Protein AF-X1JRA8-F1 (afdb_monomer_lite)

pLDDT: mean 85.73, std 13.39, range [45.03, 97.19]

Radius of gyration: 12.59 Å; chains: 1; bounding box: 29×23×30 Å

Foldseek 3Di:
DQPDDPCPFLQVVLQVLLCVVQVPDDDDDDDDDDPDGPDPDDCPRLVNSLVNNVVCCVVVVSPDDPVRSVVSSD

InterPro domains:
  IPR006162 Phosphopantetheine attachment site [PS00012] (41-56)
  IPR006204 GHMP kinase N-terminal domain [PF00288] (10-74)
  IPR014721 Small ribosomal subunit protein uS5 domain 2-type fold, subgroup [G3DSA:3.30.230.10] (2-74)
  IPR020568 Ribosomal protein uS5 domain 2-type superfamily [SSF54211] (5-73)

Sequence (74 aa):
EPDWIPEKSLVSKAASLLQQTTGFSKGATIEVSKRIPLVSGLGGDSSDAAATLRGLNKLWGLGLSQGELLELAA

Structure (mmCIF, N/CA/C/O backbone):
data_AF-X1JRA8-F1
#
_entry.id   AF-X1JRA8-F1
#
loop_
_atom_site.group_PDB
_atom_site.id
_atom_site.type_symbol
_atom_site.label_atom_id
_atom_site.label_alt_id
_atom_site.label_comp_id
_atom_site.label_asym_id
_atom_site.label_entity_id
_atom_site.label_seq_id
_atom_site.pdbx_PDB_ins_code
_atom_site.Cartn_x
_atom_site.Cartn_y
_atom_site.Cartn_z
_atom_site.occupancy
_atom_site.B_iso_or_equiv
_atom_site.auth_seq_id
_atom_site.auth_comp_id
_atom_site.auth_asym_id
_atom_site.auth_atom_id
_atom_site.pdbx_PDB_model_num
ATOM 1 N N . GLU A 1 1 ? 17.276 -3.447 -18.939 1.00 45.03 1 GLU A N 1
ATOM 2 C CA . GLU A 1 1 ? 16.414 -4.238 -18.030 1.00 45.03 1 GLU A CA 1
ATOM 3 C C . GLU A 1 1 ? 15.499 -3.257 -17.308 1.00 45.03 1 GLU A C 1
ATOM 5 O O . GLU A 1 1 ? 15.898 -2.098 -17.233 1.00 45.03 1 GLU A O 1
ATOM 10 N N . PRO A 1 2 ? 14.275 -3.589 -16.861 1.00 56.72 2 PRO A N 1
ATOM 11 C CA . PRO A 1 2 ? 13.544 -2.613 -16.074 1.00 56.72 2 PRO A CA 1
ATOM 12 C C . PRO A 1 2 ? 14.230 -2.535 -14.707 1.00 56.72 2 PRO A C 1
ATOM 14 O O . PRO A 1 2 ? 14.204 -3.496 -13.948 1.00 56.72 2 PRO A O 1
ATOM 17 N N . ASP A 1 3 ? 14.823 -1.388 -14.380 1.00 71.69 3 ASP A N 1
ATOM 18 C CA . ASP A 1 3 ? 15.459 -1.104 -13.081 1.00 71.69 3 ASP A CA 1
ATOM 19 C C . ASP A 1 3 ? 14.456 -1.083 -11.897 1.00 71.69 3 ASP A C 1
ATOM 21 O O . ASP A 1 3 ? 14.774 -0.640 -10.793 1.00 71.69 3 ASP A O 1
ATOM 25 N N . TRP A 1 4 ? 13.215 -1.539 -12.114 1.00 76.62 4 TRP A N 1
ATOM 26 C CA . TRP A 1 4 ? 12.147 -1.582 -11.122 1.00 76.62 4 TRP A CA 1
ATOM 27 C C . TRP A 1 4 ? 11.976 -2.988 -10.557 1.00 76.62 4 TRP A C 1
ATOM 29 O O . TRP A 1 4 ? 11.639 -3.922 -11.283 1.00 76.62 4 TRP A O 1
ATOM 39 N N . ILE A 1 5 ? 12.143 -3.117 -9.243 1.00 85.19 5 ILE A N 1
ATOM 40 C CA . ILE A 1 5 ? 11.935 -4.369 -8.513 1.00 85.19 5 ILE A CA 1
ATOM 41 C C . ILE A 1 5 ? 10.719 -4.170 -7.597 1.00 85.19 5 ILE A C 1
ATOM 43 O O . ILE A 1 5 ? 10.818 -3.362 -6.663 1.00 85.19 5 ILE A O 1
ATOM 47 N N . PRO A 1 6 ? 9.589 -4.869 -7.829 1.00 84.06 6 PRO A N 1
ATOM 48 C CA . PRO A 1 6 ? 8.359 -4.689 -7.058 1.00 84.06 6 PRO A CA 1
ATOM 49 C C . PRO A 1 6 ? 8.586 -4.762 -5.547 1.00 84.06 6 PRO A C 1
ATOM 51 O O . PRO A 1 6 ? 8.125 -3.894 -4.810 1.00 84.06 6 PRO A O 1
ATOM 54 N N . GLU A 1 7 ? 9.365 -5.731 -5.071 1.00 86.12 7 GLU A N 1
ATOM 55 C CA . GLU A 1 7 ? 9.626 -5.983 -3.648 1.00 86.12 7 GLU A CA 1
ATOM 56 C C . GLU A 1 7 ? 10.421 -4.854 -2.978 1.00 86.12 7 GLU A C 1
ATOM 58 O O . GLU A 1 7 ? 10.382 -4.693 -1.760 1.00 86.12 7 GLU A O 1
ATOM 63 N N . LYS A 1 8 ? 11.143 -4.051 -3.768 1.00 85.75 8 LYS A N 1
ATOM 64 C CA . LYS A 1 8 ? 11.926 -2.903 -3.289 1.00 85.75 8 LYS A CA 1
ATOM 65 C C . LYS A 1 8 ? 11.222 -1.561 -3.515 1.00 85.75 8 LYS A C 1
ATOM 67 O O . LYS A 1 8 ? 11.715 -0.545 -3.022 1.00 85.75 8 LYS A O 1
ATOM 72 N N . SER A 1 9 ? 10.094 -1.557 -4.228 1.00 88.56 9 SER A N 1
ATOM 73 C CA . SER A 1 9 ? 9.330 -0.351 -4.562 1.00 88.56 9 SER A CA 1
ATOM 74 C C . SER A 1 9 ? 8.640 0.273 -3.345 1.00 88.56 9 SER A C 1
ATOM 76 O O . SER A 1 9 ? 8.316 -0.404 -2.362 1.00 88.56 9 SER A O 1
ATOM 78 N N . LEU A 1 10 ? 8.360 1.575 -3.424 1.00 90.56 10 LEU A N 1
ATOM 79 C CA . LEU A 1 10 ? 7.532 2.274 -2.442 1.00 90.56 10 LEU A CA 1
ATOM 80 C C . LEU A 1 10 ? 6.093 1.740 -2.411 1.00 90.56 10 LEU A C 1
ATOM 82 O O . LEU A 1 10 ? 5.462 1.791 -1.362 1.00 90.56 10 LEU A O 1
ATOM 86 N N . VAL A 1 11 ? 5.595 1.156 -3.506 1.00 92.31 11 VAL A N 1
ATOM 87 C CA . VAL A 1 11 ? 4.281 0.492 -3.564 1.00 92.31 11 VAL A CA 1
ATOM 88 C C . VAL A 1 11 ? 4.199 -0.663 -2.562 1.00 92.31 11 VAL A C 1
ATOM 90 O O . VAL A 1 11 ? 3.296 -0.692 -1.725 1.00 92.31 11 VAL A O 1
ATOM 93 N N . SER A 1 12 ? 5.168 -1.583 -2.592 1.00 92.00 12 SER A N 1
ATOM 94 C CA . SER A 1 12 ? 5.199 -2.731 -1.672 1.00 92.00 12 SER A CA 1
ATOM 95 C C . SER A 1 12 ? 5.387 -2.301 -0.218 1.00 92.00 12 SER A C 1
ATOM 97 O O . SER A 1 12 ? 4.764 -2.868 0.685 1.00 92.00 12 SER A O 1
ATOM 99 N N . LYS A 1 13 ? 6.200 -1.264 0.018 1.00 92.38 13 LYS A N 1
ATOM 100 C CA . LYS A 1 13 ? 6.381 -0.681 1.355 1.00 92.38 13 LYS A CA 1
ATOM 101 C C . LYS A 1 13 ? 5.090 -0.051 1.871 1.00 92.38 13 LYS A C 1
ATOM 103 O O . LYS A 1 13 ? 4.699 -0.340 2.995 1.00 92.38 13 LYS A O 1
ATOM 108 N N . ALA A 1 14 ? 4.401 0.731 1.044 1.00 94.25 14 ALA A N 1
ATOM 109 C CA . ALA A 1 14 ? 3.137 1.370 1.391 1.00 94.25 14 ALA A CA 1
ATOM 110 C C . ALA A 1 14 ? 2.038 0.348 1.715 1.00 94.25 14 ALA A C 1
ATOM 112 O O . ALA A 1 14 ? 1.355 0.476 2.729 1.00 94.25 14 ALA A O 1
ATOM 113 N N . ALA A 1 15 ? 1.901 -0.700 0.896 1.00 94.38 15 ALA A N 1
ATOM 114 C CA . ALA A 1 15 ? 0.952 -1.781 1.155 1.00 94.38 15 ALA A CA 1
ATOM 115 C C . ALA A 1 15 ? 1.253 -2.504 2.479 1.00 94.38 15 ALA A C 1
ATOM 117 O O . ALA A 1 15 ? 0.343 -2.733 3.276 1.00 94.38 15 ALA A O 1
ATOM 118 N N . SER A 1 16 ? 2.529 -2.812 2.735 1.00 93.31 16 SER A N 1
ATOM 119 C CA . SER A 1 16 ? 2.959 -3.481 3.969 1.00 93.31 16 SER A CA 1
ATOM 120 C C . SER A 1 16 ? 2.741 -2.607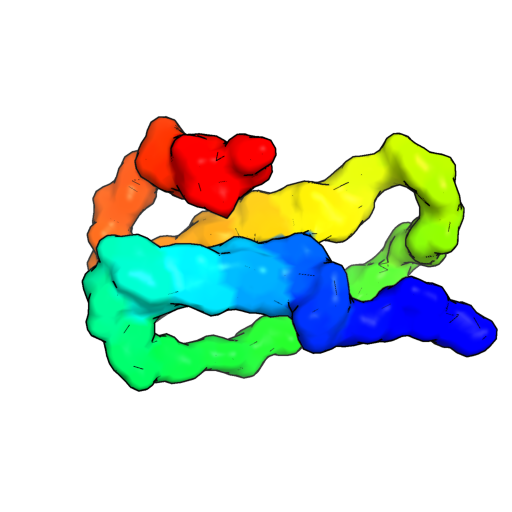 5.202 1.00 93.31 16 SER A C 1
ATOM 122 O O . SER A 1 16 ? 2.254 -3.092 6.219 1.00 93.31 16 SER A O 1
ATOM 124 N N . LEU A 1 17 ? 3.066 -1.316 5.109 1.00 94.44 17 LEU A N 1
ATOM 125 C CA . LEU A 1 17 ? 2.874 -0.360 6.193 1.00 94.44 17 LEU A CA 1
ATOM 126 C C . LEU A 1 17 ? 1.390 -0.219 6.532 1.00 94.44 17 LEU A C 1
ATOM 128 O O . LEU A 1 17 ? 1.014 -0.370 7.688 1.00 94.44 17 LEU A O 1
ATOM 132 N N . LEU A 1 18 ? 0.531 -0.027 5.527 1.00 95.50 18 LEU A N 1
ATOM 133 C CA . LEU A 1 18 ? -0.911 0.070 5.740 1.00 95.50 18 LEU A CA 1
ATOM 134 C C . LEU A 1 18 ? -1.471 -1.192 6.406 1.00 95.50 18 LEU A C 1
ATOM 136 O O . LEU A 1 18 ? -2.307 -1.102 7.308 1.00 95.50 18 LEU A O 1
ATOM 140 N N . GLN A 1 19 ? -0.995 -2.366 5.987 1.00 94.94 19 GLN A N 1
ATOM 141 C CA . GLN A 1 19 ? -1.377 -3.639 6.585 1.00 94.94 19 GLN A CA 1
ATOM 142 C C . GLN A 1 19 ? -0.984 -3.710 8.068 1.00 94.94 19 GLN A C 1
ATOM 144 O O . GLN A 1 19 ? -1.812 -4.055 8.909 1.00 94.94 19 GLN A O 1
ATOM 149 N N . GLN A 1 20 ? 0.256 -3.338 8.392 1.00 94.12 20 GLN A N 1
ATOM 150 C CA . GLN A 1 20 ? 0.774 -3.333 9.762 1.00 94.12 20 GLN A CA 1
ATOM 151 C C . GLN A 1 20 ? 0.041 -2.323 10.651 1.00 94.12 20 GLN A C 1
ATOM 153 O O . GLN A 1 20 ? -0.338 -2.663 11.768 1.00 94.12 20 GLN A O 1
ATOM 158 N N . THR A 1 21 ? -0.213 -1.111 10.151 1.00 94.19 21 THR A N 1
ATOM 159 C CA . THR A 1 21 ? -0.892 -0.047 10.902 1.00 94.19 21 THR A CA 1
ATOM 160 C C . THR A 1 21 ? -2.348 -0.387 11.200 1.00 94.19 21 THR A C 1
ATOM 162 O O . THR A 1 21 ? -2.845 -0.077 12.279 1.00 94.19 21 THR A O 1
ATOM 165 N N . THR A 1 22 ? -3.049 -1.020 10.258 1.00 94.75 22 THR A N 1
ATOM 166 C CA . THR A 1 22 ? -4.487 -1.311 10.402 1.00 94.75 22 THR A CA 1
ATOM 167 C C . THR A 1 22 ? -4.781 -2.702 10.957 1.00 94.75 22 THR A C 1
ATOM 169 O O . THR A 1 22 ? -5.926 -2.995 11.298 1.00 94.75 22 THR A O 1
ATOM 172 N N . GLY A 1 23 ? -3.775 -3.580 11.036 1.00 94.25 23 GLY A N 1
ATOM 173 C CA . GLY A 1 23 ? -3.951 -4.983 11.418 1.00 94.25 23 GLY A CA 1
ATOM 174 C C . GLY A 1 23 ? -4.749 -5.802 10.397 1.00 94.25 23 GLY A C 1
ATOM 175 O O . GLY A 1 23 ? -5.232 -6.891 10.718 1.00 94.25 23 GLY A O 1
ATOM 176 N N . PHE A 1 24 ? -4.928 -5.294 9.173 1.00 93.81 24 PHE A N 1
ATOM 177 C CA . PHE A 1 24 ? -5.723 -5.966 8.152 1.00 93.81 24 PHE A CA 1
ATOM 178 C C . PHE A 1 24 ? -5.024 -7.247 7.679 1.00 93.81 24 PHE A C 1
ATOM 180 O O . PHE A 1 24 ? -3.892 -7.225 7.218 1.00 93.81 24 PHE A O 1
ATOM 187 N N . SER A 1 25 ? -5.687 -8.395 7.779 1.00 87.31 25 SER A N 1
ATOM 188 C CA . SER A 1 25 ? -5.025 -9.696 7.599 1.00 87.31 25 SER A CA 1
ATOM 189 C C . SER A 1 25 ? -5.071 -10.255 6.175 1.00 87.31 25 SER A C 1
ATOM 191 O O . SER A 1 25 ? -4.430 -11.267 5.893 1.00 87.31 25 SER A O 1
ATOM 193 N N . LYS A 1 26 ? -5.822 -9.629 5.260 1.00 87.56 26 LYS A N 1
ATOM 194 C CA . LYS A 1 26 ? -5.900 -10.077 3.860 1.00 87.56 26 LYS A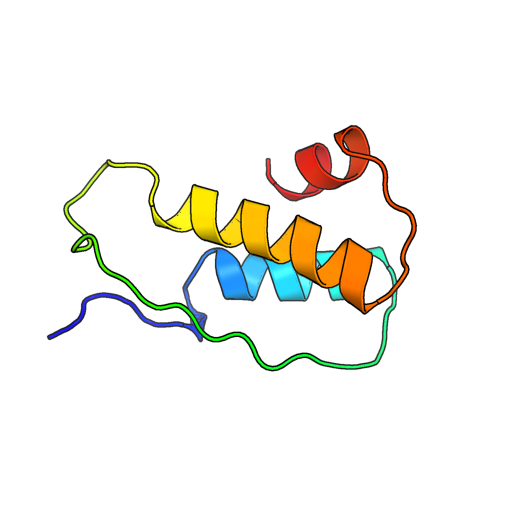 CA 1
ATOM 195 C C . LYS A 1 26 ? -4.882 -9.339 2.9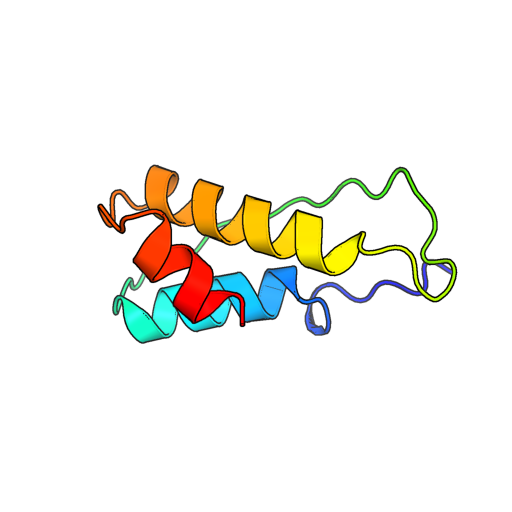93 1.00 87.56 26 LYS A C 1
ATOM 197 O O . LYS A 1 26 ? -4.450 -8.237 3.319 1.00 87.56 26 LYS A O 1
ATOM 202 N N . GLY A 1 27 ? -4.512 -9.966 1.880 1.00 89.19 27 GLY A N 1
ATOM 203 C CA . GLY A 1 27 ? -3.650 -9.370 0.862 1.00 89.19 27 GLY A CA 1
ATOM 204 C C . GLY A 1 27 ? -4.430 -8.696 -0.267 1.00 89.19 27 GLY A C 1
ATOM 205 O O . GLY A 1 27 ? -5.662 -8.714 -0.309 1.00 89.19 27 GLY A O 1
ATOM 206 N N . ALA A 1 28 ? -3.684 -8.137 -1.215 1.00 92.12 28 ALA A N 1
ATOM 207 C CA . ALA A 1 28 ? -4.185 -7.651 -2.493 1.00 92.12 28 ALA A CA 1
ATOM 208 C C . ALA A 1 28 ? -3.153 -7.944 -3.589 1.00 92.12 28 ALA A C 1
ATOM 210 O O . ALA A 1 28 ? -1.951 -7.950 -3.325 1.00 92.12 28 ALA A O 1
ATOM 211 N N . THR A 1 29 ? -3.617 -8.158 -4.817 1.00 93.31 29 THR A N 1
ATOM 212 C CA . THR A 1 29 ? -2.747 -8.169 -5.997 1.00 93.31 29 THR A CA 1
ATOM 213 C C . THR A 1 29 ? -2.635 -6.745 -6.518 1.00 93.31 29 THR A C 1
ATOM 215 O O . THR A 1 29 ? -3.654 -6.106 -6.781 1.00 93.31 29 THR A O 1
ATOM 218 N N . ILE A 1 30 ? -1.408 -6.245 -6.650 1.00 91.19 30 ILE A N 1
ATOM 219 C CA . ILE A 1 30 ? -1.131 -4.896 -7.143 1.00 91.19 30 ILE A CA 1
ATOM 220 C C . ILE A 1 30 ? -0.401 -5.025 -8.474 1.00 91.19 30 ILE A C 1
ATOM 222 O O . ILE A 1 30 ? 0.659 -5.643 -8.548 1.00 91.19 30 ILE A O 1
ATOM 226 N N . GLU A 1 31 ? -0.970 -4.429 -9.516 1.00 90.88 31 GLU A N 1
ATOM 227 C CA . GLU A 1 31 ? -0.351 -4.337 -10.832 1.00 90.88 31 GLU A CA 1
ATOM 228 C C . GLU A 1 31 ? 0.064 -2.887 -11.087 1.00 90.88 31 GLU A C 1
ATOM 230 O O . GLU A 1 31 ? -0.750 -1.968 -10.982 1.00 90.88 31 GLU A O 1
ATOM 235 N N . VAL A 1 32 ? 1.342 -2.679 -11.410 1.00 85.50 32 VAL A N 1
ATOM 236 C CA . VAL A 1 32 ? 1.898 -1.351 -11.687 1.00 85.50 32 VAL A CA 1
ATOM 237 C C . VAL A 1 32 ? 2.350 -1.295 -13.140 1.00 85.50 32 VAL A C 1
ATOM 239 O O . VAL A 1 32 ? 3.370 -1.868 -13.518 1.00 85.50 32 VAL A O 1
ATOM 242 N N . SER A 1 33 ? 1.608 -0.566 -13.970 1.00 85.88 33 SER A N 1
ATOM 243 C CA . SER A 1 33 ? 1.984 -0.331 -15.366 1.00 85.88 33 SER A CA 1
ATOM 244 C C . SER A 1 33 ? 2.878 0.908 -15.483 1.00 85.88 33 SER A C 1
ATOM 246 O O . SER A 1 33 ? 2.393 2.035 -15.616 1.00 85.88 33 SER A O 1
ATOM 248 N N . LYS A 1 34 ? 4.202 0.718 -15.466 1.00 78.44 34 LYS A N 1
ATOM 249 C CA . LYS A 1 34 ? 5.167 1.818 -15.631 1.00 78.44 34 LYS A CA 1
ATOM 250 C C . LYS A 1 34 ? 5.198 2.285 -17.091 1.00 78.44 34 LYS A C 1
ATOM 252 O O . LYS A 1 34 ? 5.786 1.636 -17.949 1.00 78.44 34 LYS A O 1
ATOM 257 N N . ARG A 1 35 ? 4.565 3.427 -17.380 1.00 77.56 35 ARG A N 1
ATOM 258 C CA . ARG A 1 35 ? 4.648 4.098 -18.698 1.00 77.56 35 ARG A CA 1
ATOM 259 C C . ARG A 1 35 ? 5.796 5.100 -18.795 1.00 77.56 35 ARG A C 1
ATOM 261 O O . ARG A 1 35 ? 6.215 5.442 -19.894 1.00 77.56 35 ARG A O 1
ATOM 268 N N . ILE A 1 36 ? 6.282 5.572 -17.650 1.00 70.56 36 ILE A N 1
ATOM 269 C CA . ILE A 1 36 ? 7.417 6.488 -17.548 1.00 70.56 36 ILE A CA 1
ATOM 270 C C . ILE A 1 36 ? 8.618 5.662 -17.070 1.00 70.56 36 ILE A C 1
ATOM 272 O O . ILE A 1 36 ? 8.508 5.021 -16.017 1.00 70.56 36 ILE A O 1
ATOM 276 N N . PRO A 1 37 ? 9.735 5.632 -17.823 1.00 6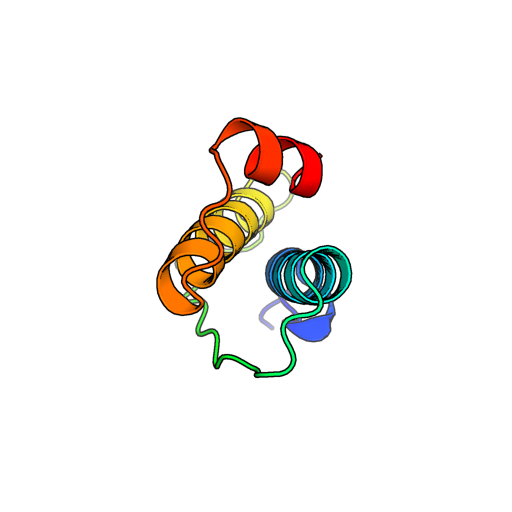5.75 37 PRO A N 1
ATOM 277 C CA . PRO A 1 37 ? 10.946 4.947 -17.391 1.00 65.75 37 PRO A CA 1
ATOM 278 C C . PRO A 1 37 ? 11.445 5.513 -16.059 1.00 65.75 37 PRO A C 1
ATOM 280 O O . PRO A 1 37 ? 11.289 6.704 -15.784 1.00 65.75 37 PRO A O 1
ATOM 283 N N . LEU A 1 38 ? 12.076 4.671 -15.241 1.00 60.91 38 LEU A N 1
ATOM 284 C CA . LEU A 1 38 ? 12.770 5.124 -14.036 1.00 60.91 38 LEU A CA 1
ATOM 285 C C . LEU A 1 38 ? 14.033 5.876 -14.438 1.00 60.91 38 LEU A C 1
ATOM 287 O O . LEU A 1 38 ? 15.118 5.316 -14.502 1.00 60.91 38 LEU A O 1
ATOM 291 N N . VAL A 1 39 ? 13.883 7.161 -14.736 1.00 55.78 39 VAL A N 1
ATOM 292 C CA . VAL A 1 39 ? 15.006 8.076 -14.912 1.00 55.78 39 VAL A CA 1
ATOM 293 C C . VAL A 1 39 ? 15.061 8.943 -13.660 1.00 55.78 39 VAL A C 1
ATOM 295 O O . VAL A 1 39 ? 14.082 9.595 -13.298 1.00 55.78 39 VAL A O 1
ATOM 298 N N . SER A 1 40 ? 16.188 8.837 -12.956 1.00 51.44 40 SER A N 1
ATOM 299 C CA . SER A 1 40 ? 16.537 9.481 -11.685 1.00 51.44 40 SER A CA 1
ATOM 300 C C . SER A 1 40 ? 15.821 10.823 -11.428 1.00 51.44 40 SER A C 1
ATOM 302 O O . SER A 1 40 ? 16.022 11.788 -12.160 1.00 51.44 40 SER A O 1
ATOM 304 N N . GLY A 1 41 ? 15.000 10.885 -10.369 1.00 51.78 41 GLY A N 1
ATOM 305 C CA . GLY A 1 41 ? 14.546 12.148 -9.759 1.00 51.78 41 GLY A CA 1
ATOM 306 C C . GLY A 1 41 ? 13.094 12.605 -9.985 1.00 51.78 41 GLY A C 1
ATOM 307 O O . GLY A 1 41 ? 12.707 13.607 -9.395 1.00 51.78 41 GLY A O 1
ATOM 308 N N . LEU A 1 42 ? 12.262 11.904 -10.769 1.00 51.28 42 LEU A N 1
ATOM 309 C CA . LEU A 1 42 ? 10.925 12.395 -11.179 1.00 51.28 42 LEU A CA 1
ATOM 310 C C . LEU A 1 42 ? 9.709 11.734 -10.490 1.00 51.28 42 LEU A C 1
ATOM 312 O O . LEU A 1 42 ? 8.719 11.441 -11.151 1.00 51.28 42 LEU A O 1
ATOM 316 N N . GLY A 1 43 ? 9.743 11.480 -9.175 1.00 56.03 43 GLY A N 1
ATOM 317 C CA . 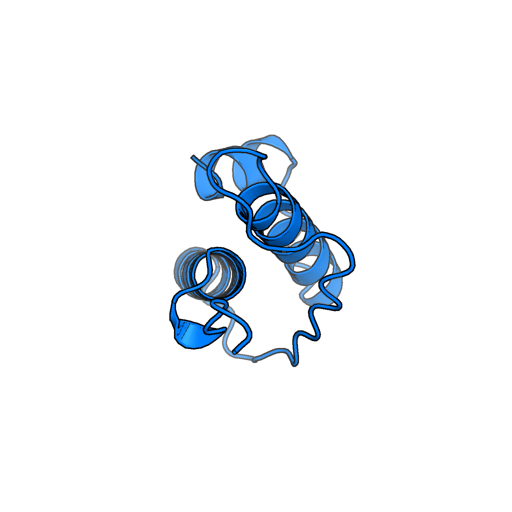GLY A 1 43 ? 8.519 11.288 -8.358 1.00 56.03 43 GLY A CA 1
ATOM 318 C C . GLY A 1 43 ? 7.528 10.167 -8.750 1.00 56.03 43 GLY A C 1
ATOM 319 O O . GLY A 1 43 ? 6.407 10.129 -8.241 1.00 56.03 43 GLY A O 1
ATOM 320 N N . GLY A 1 44 ? 7.900 9.256 -9.654 1.00 68.56 44 GLY A N 1
ATOM 321 C CA . GLY A 1 44 ? 6.983 8.229 -10.158 1.00 68.56 44 GLY A CA 1
ATOM 322 C C . GLY A 1 44 ? 6.640 7.175 -9.106 1.00 68.56 44 GLY A C 1
ATOM 323 O O . GLY A 1 44 ? 5.486 6.791 -8.969 1.00 68.56 44 GLY A O 1
ATOM 324 N N . ASP A 1 45 ? 7.629 6.738 -8.325 1.00 76.06 45 ASP A N 1
ATOM 325 C CA . ASP A 1 45 ? 7.430 5.675 -7.331 1.00 76.06 45 ASP A CA 1
ATOM 326 C C . ASP A 1 45 ? 6.632 6.162 -6.103 1.00 76.06 45 ASP A C 1
ATOM 328 O O . ASP A 1 45 ? 5.846 5.403 -5.541 1.00 76.06 45 ASP A O 1
ATOM 332 N N . SER A 1 46 ? 6.754 7.445 -5.727 1.00 86.31 46 SER A N 1
ATOM 333 C CA . SER A 1 46 ? 5.959 8.034 -4.637 1.00 86.31 46 SER A CA 1
ATOM 334 C C . SER A 1 46 ? 4.494 8.233 -5.032 1.00 86.31 46 SER A C 1
ATOM 336 O O . SER A 1 46 ? 3.597 7.989 -4.226 1.00 86.31 46 SER A O 1
ATOM 338 N N . SER A 1 47 ? 4.236 8.613 -6.287 1.00 88.00 47 SER A N 1
ATOM 339 C CA . SER A 1 47 ? 2.875 8.738 -6.821 1.00 88.00 47 SER A CA 1
ATOM 340 C C . SER A 1 47 ? 2.154 7.386 -6.840 1.00 88.00 47 SER A C 1
ATOM 342 O O . SER A 1 47 ? 1.001 7.293 -6.412 1.00 88.00 47 SER A O 1
ATOM 344 N N . ASP A 1 48 ? 2.849 6.325 -7.265 1.00 90.25 48 ASP A N 1
ATOM 345 C CA . ASP A 1 48 ? 2.315 4.959 -7.272 1.00 90.25 48 ASP A CA 1
ATOM 346 C C . ASP A 1 48 ? 2.04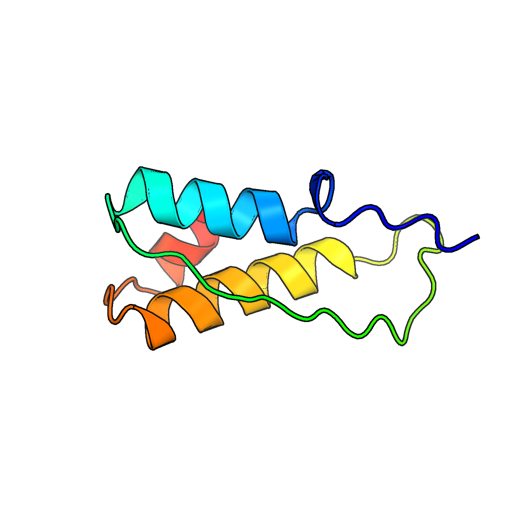1 4.451 -5.840 1.00 90.25 48 ASP A C 1
ATOM 348 O O . ASP A 1 48 ? 1.009 3.823 -5.579 1.00 90.25 48 ASP A O 1
ATOM 352 N N . ALA A 1 49 ? 2.912 4.773 -4.878 1.00 92.06 49 ALA A N 1
ATOM 353 C CA . ALA A 1 49 ? 2.711 4.445 -3.465 1.00 92.06 49 ALA A CA 1
ATOM 354 C C . ALA A 1 49 ? 1.490 5.162 -2.863 1.00 92.06 49 ALA A C 1
ATOM 356 O O . ALA A 1 49 ? 0.651 4.527 -2.220 1.00 92.06 49 ALA A O 1
ATOM 357 N N . ALA A 1 50 ? 1.322 6.459 -3.137 1.00 93.12 50 ALA A N 1
ATOM 358 C CA . ALA A 1 50 ? 0.155 7.219 -2.691 1.00 93.12 50 ALA A CA 1
ATOM 359 C C . ALA A 1 50 ? -1.152 6.682 -3.306 1.00 93.12 50 ALA A C 1
ATOM 361 O O . ALA A 1 50 ? -2.174 6.563 -2.621 1.00 93.12 50 ALA A O 1
ATOM 362 N N . ALA A 1 51 ? -1.127 6.310 -4.591 1.00 93.56 51 ALA A N 1
ATOM 363 C CA . ALA A 1 51 ? -2.256 5.660 -5.251 1.00 93.56 51 ALA A CA 1
ATOM 364 C C . ALA A 1 51 ? -2.582 4.302 -4.608 1.00 93.56 51 ALA A C 1
ATOM 366 O O . ALA A 1 51 ? -3.756 3.994 -4.393 1.00 93.56 51 ALA A O 1
ATOM 367 N N . THR A 1 52 ? -1.554 3.537 -4.231 1.00 95.06 52 THR A N 1
ATOM 368 C CA . THR A 1 52 ? -1.687 2.253 -3.533 1.00 95.06 52 THR A CA 1
ATOM 369 C C . THR A 1 52 ? -2.359 2.421 -2.173 1.00 95.06 52 THR A C 1
ATOM 371 O O . THR A 1 52 ? -3.365 1.762 -1.921 1.00 95.06 52 THR A O 1
ATOM 374 N N . LEU A 1 53 ? -1.892 3.348 -1.327 1.00 95.88 53 LEU A N 1
ATOM 375 C CA . LEU A 1 53 ? -2.506 3.621 -0.019 1.00 95.88 53 LEU A CA 1
ATOM 376 C C . LEU A 1 53 ? -3.991 3.969 -0.150 1.00 95.88 53 LEU A C 1
ATOM 378 O O . LEU A 1 53 ? -4.837 3.399 0.539 1.00 95.88 53 LEU A O 1
ATOM 382 N N . ARG A 1 54 ? -4.330 4.865 -1.083 1.00 96.38 54 ARG A N 1
ATOM 383 C CA . ARG A 1 54 ? -5.724 5.257 -1.336 1.00 96.38 54 ARG A CA 1
ATOM 384 C C . ARG A 1 54 ? -6.572 4.097 -1.855 1.00 96.38 54 ARG A C 1
ATOM 386 O O . ARG A 1 54 ? -7.715 3.938 -1.426 1.00 96.38 54 ARG A O 1
ATOM 393 N N . GLY A 1 55 ? -6.030 3.313 -2.785 1.00 96.12 55 GLY A N 1
ATOM 394 C CA . GLY A 1 55 ? -6.704 2.162 -3.376 1.00 96.12 55 GLY A CA 1
ATOM 395 C C . GLY A 1 55 ? -7.001 1.087 -2.338 1.00 96.12 55 GLY A C 1
ATOM 396 O O . GLY A 1 55 ? -8.142 0.643 -2.237 1.00 96.12 55 GLY A O 1
ATOM 397 N N . LEU A 1 56 ? -6.009 0.732 -1.521 1.00 96.50 56 LEU A N 1
ATOM 398 C CA . LEU A 1 56 ? -6.145 -0.268 -0.464 1.00 96.50 56 LEU A CA 1
ATOM 399 C C . LEU A 1 56 ? -7.048 0.210 0.673 1.00 96.50 56 LEU A C 1
ATOM 401 O O . LEU A 1 56 ? -7.915 -0.547 1.093 1.00 96.50 56 LEU A O 1
ATOM 405 N N . ASN A 1 57 ? -6.947 1.473 1.101 1.00 97.19 57 ASN A N 1
ATOM 406 C CA . ASN A 1 57 ? -7.873 2.051 2.082 1.00 97.19 57 ASN A CA 1
ATOM 407 C C . ASN A 1 57 ? -9.338 1.897 1.636 1.00 97.19 57 ASN A C 1
ATOM 409 O O . ASN A 1 57 ? -10.200 1.511 2.425 1.00 97.19 57 ASN A O 1
ATOM 413 N N . LYS A 1 58 ? -9.615 2.130 0.344 1.00 96.38 58 LYS A N 1
ATOM 414 C CA . LYS A 1 58 ? -10.950 1.938 -0.235 1.00 96.38 58 LYS A CA 1
ATOM 415 C C . LYS A 1 58 ? -11.318 0.460 -0.390 1.00 96.38 58 LYS A C 1
ATOM 417 O O . LYS A 1 58 ? -12.437 0.086 -0.058 1.00 96.38 58 LYS A O 1
ATOM 422 N N . LEU A 1 59 ? -10.406 -0.365 -0.905 1.00 96.06 59 LEU A N 1
ATOM 423 C CA . LEU A 1 59 ? -10.638 -1.789 -1.168 1.00 96.06 59 LEU A CA 1
ATOM 424 C C . LEU A 1 59 ? -10.891 -2.577 0.122 1.00 96.06 59 LEU A C 1
ATOM 426 O O . LEU A 1 59 ? -11.731 -3.471 0.147 1.00 96.06 59 LEU A O 1
ATOM 430 N N . TRP A 1 60 ? -10.161 -2.246 1.183 1.00 95.94 60 TRP A N 1
ATOM 431 C CA . TRP A 1 60 ? -10.253 -2.898 2.486 1.00 95.94 60 TRP A CA 1
ATOM 432 C C . TRP A 1 60 ? -11.256 -2.217 3.425 1.00 95.94 60 TRP A C 1
ATOM 434 O O . TRP A 1 60 ? -11.541 -2.753 4.491 1.00 95.94 60 TRP A O 1
ATOM 444 N N . GLY A 1 61 ? -11.818 -1.069 3.028 1.00 95.69 61 GLY A N 1
ATOM 445 C CA . GLY A 1 61 ? -12.830 -0.350 3.804 1.00 95.69 61 GLY A CA 1
ATOM 446 C C . GLY A 1 61 ? -12.315 0.172 5.146 1.00 95.69 61 GLY A C 1
ATOM 447 O O . GLY A 1 61 ? -13.057 0.150 6.122 1.00 95.69 61 GLY A O 1
ATOM 448 N N . LEU A 1 62 ? -11.055 0.618 5.209 1.00 95.62 62 LEU A N 1
ATOM 449 C CA . LEU A 1 62 ? -10.392 0.981 6.473 1.00 95.62 62 LEU A CA 1
ATOM 450 C C . LEU A 1 62 ? -10.857 2.340 7.016 1.00 95.62 62 LEU A C 1
ATOM 452 O O . LEU A 1 62 ? -10.676 2.623 8.194 1.00 95.62 62 LEU A O 1
ATOM 456 N N . GLY A 1 63 ? -11.455 3.184 6.169 1.00 96.00 63 GLY A N 1
ATOM 457 C CA . GLY A 1 63 ? -12.039 4.460 6.587 1.00 96.00 63 GLY A CA 1
ATOM 458 C C . GLY A 1 63 ? -11.023 5.540 6.970 1.00 96.00 63 GLY A C 1
ATOM 459 O O . GLY A 1 63 ? -11.425 6.543 7.553 1.00 96.00 63 GLY A O 1
ATOM 460 N N . LEU A 1 64 ? -9.742 5.371 6.624 1.00 96.50 64 LEU A N 1
ATOM 461 C CA . LEU A 1 64 ? -8.702 6.355 6.929 1.00 96.50 64 LEU A CA 1
ATOM 462 C C . LEU A 1 64 ? -8.928 7.650 6.141 1.00 96.50 64 LEU A C 1
ATOM 464 O O . LEU A 1 64 ? -9.233 7.630 4.941 1.00 96.50 64 LEU A O 1
ATOM 468 N N . SER A 1 65 ? -8.738 8.775 6.817 1.00 96.31 65 SER A N 1
ATOM 469 C CA . SER A 1 65 ? -8.754 10.114 6.241 1.00 96.31 65 SER A CA 1
ATOM 470 C C . SER A 1 65 ? -7.527 10.371 5.363 1.00 96.31 65 SER A C 1
ATOM 472 O O . SER A 1 65 ? -6.514 9.677 5.429 1.00 96.31 65 SER A O 1
ATOM 474 N N . GLN A 1 66 ? -7.587 11.418 4.537 1.00 93.44 66 GLN A N 1
ATOM 475 C CA . GLN A 1 66 ? -6.433 11.816 3.728 1.00 93.44 66 GLN A CA 1
ATOM 476 C C . GLN A 1 66 ? -5.217 12.189 4.592 1.00 93.44 66 GLN A C 1
ATOM 478 O O . GLN A 1 66 ? -4.100 11.890 4.187 1.00 93.44 66 GLN A O 1
ATOM 483 N N . GLY A 1 67 ? -5.431 12.795 5.765 1.00 95.06 67 GLY A N 1
ATOM 484 C CA . GLY A 1 67 ? -4.355 13.126 6.701 1.00 95.06 67 GLY A CA 1
ATOM 485 C C . GLY A 1 67 ? -3.654 11.875 7.225 1.00 95.06 67 GLY A C 1
ATOM 486 O O . GLY A 1 67 ? -2.439 11.776 7.131 1.00 95.06 67 GLY A O 1
ATOM 487 N N . GLU A 1 68 ? -4.415 10.869 7.657 1.00 94.88 68 GLU A N 1
ATOM 488 C CA . GLU A 1 68 ? -3.848 9.591 8.112 1.00 94.88 68 GLU A CA 1
ATOM 489 C C . GLU A 1 68 ? -3.082 8.868 6.997 1.00 94.88 68 GLU A C 1
ATOM 491 O O . GLU A 1 68 ? -2.028 8.292 7.241 1.00 94.88 68 GLU A O 1
ATOM 496 N N . LEU A 1 69 ? -3.567 8.930 5.752 1.00 94.81 69 LEU A N 1
ATOM 497 C CA . LEU A 1 69 ? -2.833 8.368 4.615 1.00 94.81 69 LEU A CA 1
ATOM 498 C C . LEU A 1 69 ? -1.547 9.142 4.291 1.00 94.81 69 LEU A C 1
ATOM 500 O O . LEU A 1 69 ? -0.600 8.534 3.802 1.00 94.81 69 LEU A O 1
ATOM 504 N N . LEU A 1 70 ? -1.512 10.457 4.530 1.00 91.88 70 LEU A N 1
ATOM 505 C CA . LEU A 1 70 ? -0.315 11.280 4.336 1.00 91.88 70 LEU A CA 1
ATOM 506 C C . LEU A 1 70 ? 0.750 10.985 5.393 1.00 91.88 70 LEU A C 1
ATOM 508 O O . LEU A 1 70 ? 1.916 10.869 5.034 1.00 91.88 70 LEU A O 1
ATOM 512 N N . GLU A 1 71 ? 0.353 10.787 6.650 1.00 91.12 71 GLU A N 1
ATOM 513 C CA . GLU A 1 71 ? 1.266 10.367 7.725 1.00 91.12 71 GLU A CA 1
ATOM 514 C C . GLU A 1 71 ? 1.934 9.018 7.413 1.00 91.12 71 GLU A C 1
ATOM 516 O O . GLU A 1 71 ? 3.092 8.799 7.750 1.00 91.12 71 GLU A O 1
ATOM 521 N N . LEU A 1 72 ? 1.235 8.121 6.707 1.00 88.31 72 LEU A N 1
ATOM 522 C CA . LEU A 1 72 ? 1.800 6.849 6.237 1.00 88.31 72 LEU A CA 1
ATOM 523 C C . LEU A 1 72 ? 2.678 6.986 4.981 1.00 88.31 72 LEU A C 1
ATOM 525 O O . LEU A 1 72 ? 3.367 6.037 4.615 1.00 88.31 72 LEU A O 1
ATOM 529 N N . ALA A 1 73 ? 2.621 8.121 4.284 1.00 82.19 73 ALA A N 1
ATOM 530 C CA . ALA A 1 73 ? 3.360 8.368 3.047 1.00 82.19 73 ALA A CA 1
ATOM 531 C C . ALA A 1 73 ? 4.620 9.236 3.238 1.00 82.19 73 ALA A C 1
ATOM 533 O O . ALA A 1 73 ? 5.342 9.442 2.258 1.00 82.19 73 ALA A O 1
ATOM 534 N N . ALA A 1 74 ? 4.843 9.760 4.450 1.00 71.56 74 ALA A N 1
ATOM 535 C CA . ALA A 1 74 ? 5.994 10.579 4.841 1.00 71.56 74 ALA A CA 1
ATOM 536 C C . ALA A 1 74 ? 7.264 9.737 5.052 1.00 71.56 74 ALA A C 1
ATOM 538 O O . ALA A 1 74 ? 8.348 10.225 4.654 1.00 71.56 74 ALA A O 1
#

Organism: NCBI:txid412755

Secondary structure (DSSP, 8-state):
-----GGGSHHHHHHHHHHHHHT------------S---TTS-HHHHHHHHHHHHHHHHHT----HHHHHHTT-